Protein AF-A0A9P1MJA2-F1 (afdb_monomer_lite)

Secondary structure (DSSP, 8-state):
-EEEESSTT-EEEEEE-B-SS-EEEEEE-SS-EEEEEEBTT--EEEEEE--S-SEEEEEEEEEETTEEEEEEEEEE-EE-------S--------------HHHHHHHHHHHHHHHHHHHHHHHHHHHHHHHHHHHHHHHHHHHHHHHHHHHHHHHHHHHHHHHHHT-PPPPPPP---

Foldseek 3Di:
DEEAAPEPQAGKDKAWAEDPAWDWWWKAKPPDIDIDTYYNVTDIDIDGDYHNDQWDWIWIWIADPRDIDIDTDTDGHHHDDPPPDDDDDDDDDDDPPDPPCVVVVVVVVVVVVVVVVVVCCVPVVVVVVVVVVVVVVVVVVVVVVVVVVVVVVVVVVVVVVVVVVVPPDDDDDDDDDD

Structure (mmCIF, N/CA/C/O backbone):
data_AF-A0A9P1MJA2-F1
#
_entry.id   AF-A0A9P1MJA2-F1
#
loop_
_atom_site.group_PDB
_atom_site.id
_atom_site.type_symbol
_atom_site.label_atom_id
_atom_site.label_alt_id
_atom_site.label_comp_id
_atom_site.label_asym_id
_atom_site.label_entity_id
_atom_site.label_seq_id
_atom_site.pdbx_PDB_ins_code
_atom_site.Cartn_x
_atom_site.Cartn_y
_atom_site.Cartn_z
_atom_site.occupancy
_atom_site.B_iso_or_equiv
_atom_site.auth_seq_id
_atom_site.auth_comp_id
_atom_site.auth_asym_id
_atom_site.auth_atom_id
_atom_site.pdbx_PDB_model_num
ATOM 1 N N . MET A 1 1 ? 15.512 1.629 -9.786 1.00 87.44 1 MET A N 1
ATOM 2 C CA . MET A 1 1 ? 14.732 2.760 -10.338 1.00 87.44 1 MET A CA 1
ATOM 3 C C . MET A 1 1 ? 15.070 4.014 -9.546 1.00 87.44 1 MET A C 1
ATOM 5 O O . MET A 1 1 ? 15.254 3.911 -8.339 1.00 87.44 1 MET A O 1
ATOM 9 N N . THR A 1 2 ? 15.199 5.163 -10.202 1.00 88.88 2 THR A N 1
ATOM 10 C CA . THR A 1 2 ? 15.575 6.440 -9.573 1.00 88.88 2 THR A CA 1
ATOM 11 C C . THR A 1 2 ? 14.796 7.584 -10.204 1.00 88.88 2 THR A C 1
ATOM 13 O O . THR A 1 2 ? 14.703 7.647 -11.426 1.00 88.88 2 THR A O 1
ATOM 16 N N . GLY A 1 3 ? 14.281 8.507 -9.397 1.00 89.19 3 GLY A N 1
ATOM 17 C CA . GLY A 1 3 ? 13.567 9.686 -9.885 1.00 89.19 3 GLY A CA 1
ATOM 18 C C . GLY A 1 3 ? 12.559 10.194 -8.865 1.00 89.19 3 GLY A C 1
ATOM 19 O O . GLY A 1 3 ? 12.794 10.064 -7.657 1.00 89.19 3 GLY A O 1
ATOM 20 N N . CYS A 1 4 ? 11.460 10.769 -9.351 1.00 86.50 4 CYS A N 1
ATOM 21 C CA . CYS A 1 4 ? 10.405 11.309 -8.506 1.00 86.50 4 CYS A CA 1
ATOM 22 C C . CYS A 1 4 ? 9.055 10.615 -8.693 1.00 86.50 4 CYS A C 1
ATOM 24 O O . CYS A 1 4 ? 8.796 9.989 -9.719 1.00 86.50 4 CYS A O 1
ATOM 26 N N . TYR A 1 5 ? 8.217 10.713 -7.661 1.00 87.19 5 TYR A N 1
ATOM 27 C CA . TYR A 1 5 ? 6.805 10.341 -7.726 1.00 87.19 5 TYR A CA 1
ATOM 28 C C . TYR A 1 5 ? 5.935 11.602 -7.811 1.00 87.19 5 TYR A C 1
ATOM 30 O O . TYR A 1 5 ? 6.303 12.647 -7.267 1.00 87.19 5 TYR A O 1
ATOM 38 N N . SER A 1 6 ? 4.783 11.492 -8.474 1.00 84.88 6 SER A N 1
ATOM 39 C CA . SER A 1 6 ? 3.820 12.577 -8.711 1.00 84.88 6 SER A CA 1
ATOM 40 C C . SER A 1 6 ? 4.435 13.815 -9.379 1.00 84.88 6 SER A C 1
ATOM 42 O O . SER A 1 6 ? 4.141 14.937 -8.978 1.00 84.88 6 SER A O 1
ATOM 44 N N . CYS A 1 7 ? 5.298 13.608 -10.377 1.00 83.25 7 CYS A N 1
ATOM 45 C CA . CYS A 1 7 ? 5.994 14.661 -11.120 1.00 83.25 7 CYS A CA 1
ATOM 46 C C . CYS A 1 7 ? 5.947 14.379 -12.629 1.00 83.25 7 CYS A C 1
ATOM 48 O O . CYS A 1 7 ? 5.953 13.214 -13.039 1.00 83.25 7 CYS A O 1
ATOM 50 N N . HIS A 1 8 ? 5.975 15.423 -13.462 1.00 85.88 8 HIS A N 1
ATOM 51 C CA . HIS A 1 8 ? 6.070 15.264 -14.916 1.00 85.88 8 HIS A CA 1
ATOM 52 C C . HIS A 1 8 ? 7.330 14.511 -15.350 1.00 85.88 8 HIS A C 1
ATOM 54 O O . HIS A 1 8 ? 7.294 13.756 -16.325 1.00 85.88 8 HIS A O 1
ATOM 60 N N . GLU A 1 9 ? 8.449 14.648 -14.623 1.00 87.88 9 GLU A N 1
ATOM 61 C CA . GLU A 1 9 ? 9.655 13.932 -15.018 1.00 87.88 9 GLU A CA 1
ATOM 62 C C . GLU A 1 9 ? 9.607 12.423 -14.740 1.00 87.88 9 GLU A C 1
ATOM 64 O O . GLU A 1 9 ? 10.409 11.687 -15.318 1.00 87.88 9 GLU A O 1
ATOM 69 N N . GLY A 1 10 ? 8.696 11.960 -13.886 1.00 88.81 10 GLY A N 1
ATOM 70 C CA . GLY A 1 10 ? 8.577 10.568 -13.465 1.00 88.81 10 GLY A CA 1
ATOM 71 C C . GLY A 1 10 ? 9.863 9.971 -12.879 1.00 88.81 10 GLY A C 1
ATOM 72 O O . GLY A 1 10 ? 10.771 10.657 -12.392 1.00 88.81 10 GLY A O 1
ATOM 73 N N . ALA A 1 11 ? 9.945 8.646 -12.937 1.00 91.75 11 ALA A N 1
ATOM 74 C CA . ALA A 1 11 ? 11.089 7.886 -12.470 1.00 91.75 11 ALA A CA 1
ATOM 75 C C . ALA A 1 11 ? 11.671 7.000 -13.574 1.00 91.75 11 ALA A C 1
ATOM 77 O O . ALA A 1 11 ? 10.956 6.412 -14.384 1.00 91.75 11 ALA A O 1
ATOM 78 N N . THR A 1 12 ? 12.999 6.904 -13.594 1.00 93.19 12 THR A N 1
ATOM 79 C CA . THR A 1 12 ? 13.744 6.148 -14.599 1.00 93.19 12 THR A CA 1
ATOM 80 C C . THR A 1 12 ? 14.120 4.777 -14.049 1.00 93.19 12 THR A C 1
ATOM 82 O O . THR A 1 12 ? 14.781 4.639 -13.010 1.00 93.19 12 THR A O 1
ATOM 85 N N . LEU A 1 13 ? 13.708 3.739 -14.761 1.00 91.56 13 LEU A N 1
ATOM 86 C CA . LEU A 1 13 ? 14.129 2.366 -14.572 1.00 91.56 13 LEU A CA 1
ATOM 87 C C . LEU A 1 13 ? 15.276 2.075 -15.541 1.00 91.56 13 LEU A C 1
ATOM 89 O O . LEU A 1 13 ? 15.120 2.189 -16.751 1.00 91.56 13 LEU A O 1
ATOM 93 N N . ARG A 1 14 ? 16.430 1.705 -14.987 1.00 92.75 14 ARG A N 1
ATOM 94 C CA . ARG A 1 14 ? 17.588 1.251 -15.754 1.00 92.75 14 ARG A CA 1
ATOM 95 C C . ARG A 1 14 ? 17.687 -0.254 -15.642 1.00 92.75 14 ARG A C 1
ATOM 97 O O . ARG A 1 14 ? 17.771 -0.759 -14.521 1.00 92.75 14 ARG A O 1
ATOM 104 N N . LEU A 1 15 ? 17.676 -0.942 -16.771 1.00 91.38 15 LEU A N 1
ATOM 105 C CA . LEU A 1 15 ? 17.807 -2.391 -16.827 1.00 91.38 15 LEU A CA 1
ATOM 106 C C . LEU A 1 15 ? 18.737 -2.799 -17.960 1.00 91.38 15 LEU A C 1
ATOM 108 O O . LEU A 1 15 ? 18.823 -2.133 -18.989 1.00 91.38 15 LEU A O 1
ATOM 112 N N . LYS A 1 16 ? 19.429 -3.912 -17.753 1.00 93.19 16 LYS A N 1
ATOM 113 C CA . LYS A 1 16 ? 20.233 -4.560 -18.781 1.00 93.19 16 LYS A CA 1
ATOM 114 C C . LYS A 1 16 ? 19.516 -5.810 -19.244 1.00 93.19 16 LYS A C 1
ATOM 116 O O . LYS A 1 16 ? 18.951 -6.524 -18.418 1.00 93.19 16 LYS A O 1
ATOM 121 N N . CYS A 1 17 ? 19.576 -6.074 -20.540 1.00 90.94 17 CYS A N 1
ATOM 122 C CA . CYS A 1 17 ? 19.046 -7.299 -21.109 1.00 90.94 17 CYS A CA 1
ATOM 123 C C . CYS A 1 17 ? 20.106 -7.979 -21.970 1.00 90.94 17 CYS A C 1
ATOM 125 O O . CYS A 1 17 ? 20.667 -7.360 -22.873 1.00 90.94 17 CYS A O 1
ATOM 127 N N . MET A 1 18 ? 20.367 -9.254 -21.691 1.00 91.69 18 MET A N 1
ATOM 128 C CA . MET A 1 18 ? 21.312 -10.069 -22.445 1.00 91.69 18 MET A CA 1
ATOM 129 C C . MET A 1 18 ? 20.554 -11.063 -23.323 1.00 91.69 18 MET A C 1
ATOM 131 O O . MET A 1 18 ? 19.644 -11.743 -22.854 1.00 91.69 18 MET A O 1
ATOM 135 N N . SER A 1 19 ? 20.959 -11.174 -24.583 1.00 91.25 19 SER A N 1
ATOM 136 C CA . SER A 1 19 ? 20.474 -12.188 -25.523 1.00 91.25 19 SER A CA 1
ATOM 137 C C . SER A 1 19 ? 21.634 -12.670 -26.391 1.00 91.25 19 SER A C 1
ATOM 139 O O . SER A 1 19 ? 22.615 -11.955 -26.563 1.00 91.25 19 SER A O 1
ATOM 141 N N . THR A 1 20 ? 21.545 -13.877 -26.947 1.00 91.56 20 THR A N 1
ATOM 142 C CA . THR A 1 20 ? 22.541 -14.389 -27.906 1.00 91.56 20 THR A CA 1
ATOM 143 C C . THR A 1 20 ? 22.433 -13.731 -29.281 1.00 91.56 20 THR A C 1
ATOM 145 O O . THR A 1 20 ? 23.382 -13.794 -30.061 1.00 91.56 20 THR A O 1
ATOM 148 N N . ILE A 1 21 ? 21.292 -13.105 -29.570 1.00 91.56 21 ILE A N 1
ATOM 149 C CA . ILE A 1 21 ? 21.005 -12.373 -30.803 1.00 91.56 21 ILE A CA 1
ATOM 150 C C . ILE A 1 21 ? 20.371 -11.022 -30.481 1.00 91.56 21 ILE A C 1
ATOM 152 O O . ILE A 1 21 ? 19.641 -10.889 -29.492 1.00 91.56 21 ILE A O 1
ATOM 156 N N . ASP A 1 22 ? 20.602 -10.052 -31.354 1.00 93.06 22 ASP A N 1
ATOM 157 C CA . ASP A 1 22 ? 19.998 -8.728 -31.249 1.00 93.06 22 ASP A CA 1
ATOM 158 C C . ASP A 1 22 ? 18.486 -8.847 -31.428 1.00 93.06 22 ASP A C 1
ATOM 160 O O . ASP A 1 22 ? 17.988 -9.391 -32.418 1.00 93.06 22 ASP A O 1
ATOM 164 N N . SER A 1 23 ? 17.742 -8.387 -30.430 1.00 91.75 23 SER A N 1
ATOM 165 C CA . SER A 1 23 ? 16.294 -8.549 -30.381 1.00 91.75 23 SER A CA 1
ATOM 166 C C . SER A 1 23 ? 15.641 -7.467 -29.535 1.00 91.75 23 SER A C 1
ATOM 168 O O . SER A 1 23 ? 16.262 -6.861 -28.665 1.00 91.75 23 SER A O 1
ATOM 170 N N . TRP A 1 24 ? 14.356 -7.246 -29.795 1.00 92.56 24 TRP A N 1
ATOM 171 C CA . TRP A 1 24 ? 13.503 -6.382 -28.991 1.00 92.56 24 TRP A CA 1
ATOM 172 C C . TRP A 1 24 ? 12.449 -7.244 -28.320 1.00 92.56 24 TRP A C 1
ATOM 174 O O . TRP A 1 24 ? 11.760 -8.011 -28.996 1.00 92.56 24 TRP A O 1
ATOM 184 N N . ILE A 1 25 ? 12.315 -7.123 -27.003 1.00 92.44 25 ILE A N 1
ATOM 185 C CA . ILE A 1 25 ? 11.310 -7.862 -26.237 1.00 92.44 25 ILE A CA 1
ATOM 186 C C . ILE A 1 25 ? 10.379 -6.907 -25.502 1.00 92.44 25 ILE A C 1
ATOM 188 O O . ILE A 1 25 ? 10.726 -5.769 -25.181 1.00 92.44 25 ILE A O 1
ATOM 192 N N . SER A 1 26 ? 9.170 -7.392 -25.244 1.00 93.00 26 SER A N 1
ATOM 193 C CA . SER A 1 26 ? 8.169 -6.677 -24.464 1.00 93.00 26 SER A CA 1
ATOM 194 C C . SER A 1 26 ? 8.367 -6.968 -22.978 1.00 93.00 26 SER A C 1
ATOM 196 O O . SER A 1 26 ? 8.356 -8.128 -22.558 1.00 93.00 26 SER A O 1
ATOM 198 N N . LEU A 1 27 ? 8.512 -5.917 -22.180 1.00 93.19 27 LEU A N 1
ATOM 199 C CA . LEU A 1 27 ? 8.467 -5.949 -20.727 1.00 93.19 27 LEU A CA 1
ATOM 200 C C . LEU A 1 27 ? 7.110 -5.410 -20.276 1.00 93.19 27 LEU A C 1
ATOM 202 O O . LEU A 1 27 ? 6.833 -4.216 -20.379 1.00 93.19 27 LEU A O 1
ATOM 206 N N . GLN A 1 28 ? 6.257 -6.301 -19.792 1.00 93.62 28 GLN A N 1
ATOM 207 C CA . GLN A 1 28 ? 4.900 -5.993 -19.374 1.00 93.62 28 GLN A CA 1
ATOM 208 C C . GLN A 1 28 ? 4.845 -5.838 -17.856 1.00 93.62 28 GLN A C 1
ATOM 210 O O . GLN A 1 28 ? 5.001 -6.809 -17.121 1.00 93.62 28 GLN A O 1
ATOM 215 N N . CYS A 1 29 ? 4.625 -4.618 -17.386 1.00 89.88 29 CYS A N 1
ATOM 216 C CA . CYS A 1 29 ? 4.384 -4.300 -15.982 1.00 89.88 29 CYS A CA 1
ATOM 217 C C . CYS A 1 29 ? 2.873 -4.107 -15.746 1.00 89.88 29 CYS A C 1
ATOM 219 O O . CYS A 1 29 ? 2.086 -4.161 -16.689 1.00 89.88 29 CYS A O 1
ATOM 221 N N . GLU A 1 30 ? 2.446 -3.875 -14.499 1.00 83.75 30 GLU A N 1
ATOM 222 C CA . GLU A 1 30 ? 1.016 -3.826 -14.130 1.00 83.75 30 GLU A CA 1
ATOM 223 C C . GLU A 1 30 ? 0.153 -2.907 -15.012 1.00 83.75 30 GLU A C 1
ATOM 225 O O . GLU A 1 30 ? -0.964 -3.273 -15.371 1.00 83.75 30 GLU A O 1
ATOM 230 N N . GLN A 1 31 ? 0.653 -1.716 -15.351 1.00 82.12 31 GLN A N 1
ATOM 231 C CA . GLN A 1 31 ? -0.119 -0.675 -16.050 1.00 82.12 31 GLN A CA 1
ATOM 232 C C . GLN A 1 31 ? 0.533 -0.208 -17.355 1.00 82.12 31 GLN A C 1
ATOM 234 O O . GLN A 1 31 ? -0.072 0.547 -18.113 1.00 82.12 31 GLN A O 1
ATOM 239 N N . GLU A 1 32 ? 1.762 -0.642 -17.627 1.00 87.75 32 GLU A N 1
ATOM 240 C CA . GLU A 1 32 ? 2.579 -0.140 -18.728 1.00 87.75 32 GLU A CA 1
ATOM 241 C C . GLU A 1 32 ? 3.337 -1.288 -19.389 1.00 87.75 32 GLU A C 1
ATOM 243 O O . GLU A 1 32 ? 3.705 -2.276 -18.752 1.00 87.75 32 GLU A O 1
ATOM 248 N N . THR A 1 33 ? 3.558 -1.166 -20.693 1.00 92.25 33 THR A N 1
ATOM 249 C CA . THR A 1 33 ? 4.350 -2.117 -21.470 1.00 92.25 33 THR A CA 1
ATOM 250 C C . THR A 1 33 ? 5.471 -1.366 -22.159 1.00 92.25 33 THR A C 1
ATOM 252 O O . THR A 1 33 ? 5.234 -0.356 -22.821 1.00 92.25 33 THR A O 1
ATOM 255 N N . PHE A 1 34 ? 6.688 -1.871 -22.005 1.00 92.44 34 PHE A N 1
ATOM 256 C CA . PHE A 1 34 ? 7.895 -1.278 -22.554 1.00 92.44 34 PHE A CA 1
ATOM 257 C C . PHE A 1 34 ? 8.530 -2.210 -23.576 1.00 92.44 34 PHE A C 1
ATOM 259 O O . PHE A 1 34 ? 8.508 -3.427 -23.415 1.00 92.44 34 PHE A O 1
ATOM 266 N N . LEU A 1 35 ? 9.139 -1.636 -24.607 1.00 93.12 35 LEU A N 1
ATOM 267 C CA . LEU A 1 35 ? 10.031 -2.356 -25.509 1.00 93.12 35 LEU A CA 1
ATOM 268 C C . LEU A 1 35 ? 11.462 -2.158 -25.022 1.00 93.12 35 LEU A C 1
ATOM 270 O O . LEU A 1 35 ? 11.892 -1.019 -24.843 1.00 93.12 35 LEU A O 1
ATOM 274 N N . ILE A 1 36 ? 12.173 -3.258 -24.792 1.00 94.31 36 ILE A N 1
ATOM 275 C CA . ILE A 1 36 ? 13.571 -3.246 -24.360 1.00 94.31 36 ILE A CA 1
ATOM 276 C C . ILE A 1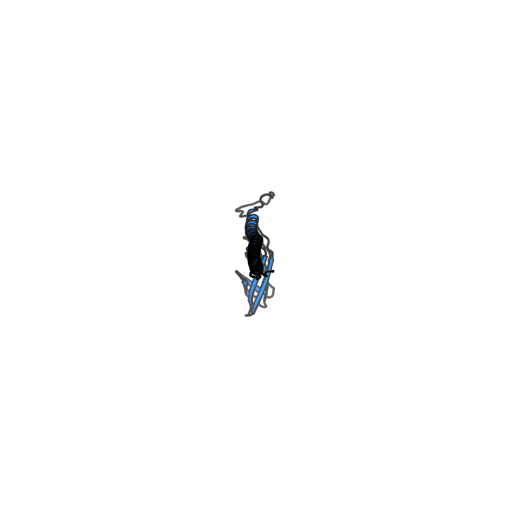 36 ? 14.439 -3.962 -25.386 1.00 94.31 36 ILE A C 1
ATOM 278 O O . ILE A 1 36 ? 14.054 -4.993 -25.941 1.00 94.31 36 ILE A O 1
ATOM 282 N N . GLU A 1 37 ? 15.607 -3.391 -25.634 1.00 94.69 37 GLU A N 1
ATOM 283 C CA . GLU A 1 37 ? 16.637 -3.954 -26.490 1.00 94.69 37 GLU A CA 1
ATOM 284 C C . GLU A 1 37 ? 17.440 -4.993 -25.704 1.00 94.69 37 GLU A C 1
ATOM 286 O O . GLU A 1 37 ? 17.839 -4.753 -24.561 1.00 94.69 37 GLU A O 1
ATOM 291 N N . CYS A 1 38 ? 17.688 -6.143 -26.321 1.00 93.19 38 CYS A N 1
ATOM 292 C CA . CYS A 1 38 ? 18.454 -7.245 -25.762 1.00 93.19 38 CYS A CA 1
ATOM 293 C C . CYS A 1 38 ? 19.493 -7.701 -26.773 1.00 93.19 38 CYS A C 1
ATOM 295 O O . CYS A 1 38 ? 19.160 -7.985 -27.925 1.00 93.19 38 CYS A O 1
ATOM 297 N N . ALA A 1 39 ? 20.741 -7.817 -26.329 1.00 94.00 39 ALA A N 1
ATOM 298 C CA . ALA A 1 39 ? 21.840 -8.186 -27.206 1.00 94.00 39 ALA A CA 1
ATOM 299 C C . ALA A 1 39 ? 23.021 -8.795 -26.430 1.00 94.00 39 ALA A C 1
ATOM 301 O O . ALA A 1 39 ? 23.045 -8.698 -25.195 1.00 94.00 39 ALA A O 1
ATOM 302 N N . PRO A 1 40 ? 24.023 -9.391 -27.109 1.00 94.12 40 PRO A N 1
ATOM 303 C CA . PRO A 1 40 ? 25.153 -10.039 -26.437 1.00 94.12 40 PRO A CA 1
ATOM 304 C C . PRO A 1 40 ? 26.019 -9.086 -25.607 1.00 94.12 40 PRO A C 1
ATOM 306 O O . PRO A 1 40 ? 26.712 -9.523 -24.694 1.00 94.12 40 PRO A O 1
ATOM 309 N N . TRP A 1 41 ? 25.991 -7.786 -25.914 1.00 94.25 41 TRP A N 1
ATOM 310 C CA . TRP A 1 41 ? 26.758 -6.754 -25.205 1.00 94.25 41 TRP A CA 1
ATOM 311 C C . TRP A 1 41 ? 26.013 -6.123 -24.018 1.00 94.25 41 TRP A C 1
ATOM 313 O O . TRP A 1 41 ? 26.519 -5.166 -23.434 1.00 94.25 41 TRP A O 1
ATOM 323 N N . GLU A 1 42 ? 24.826 -6.630 -23.666 1.00 93.06 42 GLU A N 1
ATOM 324 C CA . GLU A 1 42 ? 23.997 -6.140 -22.554 1.00 93.06 42 GLU A CA 1
ATOM 325 C C . GLU A 1 42 ? 23.654 -4.633 -22.628 1.00 93.06 42 GLU A C 1
ATOM 327 O O . GLU A 1 42 ? 24.056 -3.857 -21.746 1.00 93.06 42 GLU A O 1
ATOM 332 N N . PRO A 1 43 ? 22.904 -4.181 -23.652 1.00 93.19 43 PRO A N 1
ATOM 333 C CA . PRO A 1 43 ? 22.487 -2.786 -23.763 1.00 93.19 43 PRO A CA 1
ATOM 334 C C . PRO A 1 43 ? 21.765 -2.298 -22.496 1.00 93.19 43 PRO A C 1
ATOM 336 O O . PRO A 1 43 ? 20.958 -3.008 -21.883 1.00 93.19 43 PRO A O 1
ATOM 339 N N . MET A 1 44 ? 22.069 -1.057 -22.101 1.00 95.69 44 MET A N 1
ATOM 340 C CA . MET A 1 44 ? 21.393 -0.375 -20.998 1.00 95.69 44 MET A CA 1
ATOM 341 C C . MET A 1 44 ? 20.115 0.279 -21.517 1.00 95.69 44 MET A C 1
ATOM 343 O O . MET A 1 44 ? 20.171 1.229 -22.293 1.00 95.69 44 MET A O 1
ATOM 347 N N . ASN A 1 45 ? 18.972 -0.200 -21.040 1.00 94.06 45 ASN A N 1
ATOM 348 C CA . ASN A 1 45 ? 17.661 0.340 -21.359 1.00 94.06 45 ASN A CA 1
ATOM 349 C C . ASN A 1 45 ? 17.230 1.324 -20.269 1.00 94.06 45 ASN A C 1
ATOM 351 O O . ASN A 1 45 ? 17.234 0.981 -19.083 1.00 94.06 45 ASN A O 1
ATOM 355 N N . GLU A 1 46 ? 16.830 2.531 -20.668 1.00 94.44 46 GLU A N 1
ATOM 356 C CA . GLU A 1 46 ? 16.260 3.540 -19.774 1.00 94.44 46 GLU A CA 1
ATOM 357 C C . GLU A 1 46 ? 14.761 3.689 -20.045 1.00 94.44 46 GLU A C 1
ATOM 359 O O . GLU A 1 46 ? 14.343 4.244 -21.058 1.00 94.44 46 GLU A O 1
ATOM 364 N N . LEU A 1 47 ? 13.942 3.191 -19.123 1.00 91.69 47 LEU A N 1
ATOM 365 C CA . LEU A 1 47 ? 12.487 3.238 -19.208 1.00 91.69 47 LEU A CA 1
ATOM 366 C C . LEU A 1 47 ? 11.943 4.293 -18.256 1.00 91.69 47 LEU A C 1
ATOM 368 O O . LEU A 1 47 ? 12.365 4.376 -17.102 1.00 91.69 47 LEU A O 1
ATOM 372 N N . ARG A 1 48 ? 10.990 5.097 -18.722 1.00 91.62 48 ARG A N 1
ATOM 373 C CA . ARG A 1 48 ? 10.360 6.141 -17.914 1.00 91.62 48 ARG A CA 1
ATOM 374 C C . ARG A 1 48 ? 9.001 5.658 -17.438 1.00 91.62 48 ARG A C 1
ATOM 376 O O . ARG A 1 48 ? 8.148 5.357 -18.260 1.00 91.62 48 ARG A O 1
ATOM 383 N N . HIS A 1 49 ? 8.819 5.613 -16.127 1.00 89.56 49 HIS A N 1
ATOM 384 C CA . HIS A 1 49 ? 7.576 5.207 -15.486 1.00 89.56 49 HIS A CA 1
ATOM 385 C C . HIS A 1 49 ? 7.053 6.358 -14.634 1.00 89.56 49 HIS A C 1
ATOM 387 O O . HIS A 1 49 ? 7.811 6.960 -13.863 1.00 89.56 49 HIS A O 1
ATOM 393 N N . ASN A 1 50 ? 5.766 6.667 -14.763 1.00 88.44 50 ASN A N 1
ATOM 394 C CA . ASN A 1 50 ? 5.130 7.667 -13.922 1.00 88.44 50 ASN A CA 1
ATOM 395 C C . ASN A 1 50 ? 4.357 6.980 -12.799 1.00 88.44 50 ASN A C 1
ATOM 397 O O . ASN A 1 50 ? 3.523 6.114 -13.037 1.00 88.44 50 ASN A O 1
ATOM 401 N N . THR A 1 51 ? 4.618 7.384 -11.562 1.00 85.88 51 THR A N 1
ATOM 402 C CA . THR A 1 51 ? 3.967 6.792 -10.399 1.00 85.88 51 THR A CA 1
ATOM 403 C C . THR A 1 51 ? 3.605 7.854 -9.383 1.00 85.88 51 THR A C 1
ATOM 405 O O . THR A 1 51 ? 4.310 8.847 -9.224 1.00 85.88 51 THR A O 1
ATOM 408 N N . GLN A 1 52 ? 2.492 7.643 -8.685 1.00 87.00 52 GLN A N 1
ATOM 409 C CA . GLN A 1 52 ? 1.978 8.564 -7.670 1.00 87.00 52 GLN A CA 1
ATOM 410 C C . GLN A 1 52 ? 2.386 8.169 -6.245 1.00 87.00 52 GLN A C 1
ATOM 412 O O . GLN A 1 52 ? 1.993 8.824 -5.279 1.00 87.00 52 GLN A O 1
ATOM 417 N N . VAL A 1 53 ? 3.153 7.085 -6.093 1.00 86.00 53 VAL A N 1
ATOM 418 C CA . VAL A 1 53 ? 3.547 6.541 -4.791 1.00 86.00 53 VAL A CA 1
ATOM 419 C C . VAL A 1 53 ? 5.044 6.694 -4.542 1.00 86.00 53 VAL A C 1
ATOM 421 O O . VAL A 1 53 ? 5.868 6.495 -5.429 1.00 86.00 53 VAL A O 1
ATOM 424 N N . ALA A 1 54 ? 5.401 7.008 -3.295 1.00 85.25 54 ALA A N 1
ATOM 425 C CA . ALA A 1 54 ? 6.795 7.154 -2.876 1.00 85.25 54 ALA A CA 1
ATOM 426 C C . ALA A 1 54 ? 7.553 5.817 -2.809 1.00 85.25 54 ALA A C 1
ATOM 428 O O . ALA A 1 54 ? 8.770 5.790 -2.962 1.00 85.25 54 ALA A O 1
ATOM 429 N N . ILE A 1 55 ? 6.849 4.707 -2.569 1.00 87.88 55 ILE A N 1
ATOM 430 C CA . ILE A 1 55 ? 7.425 3.359 -2.554 1.00 87.88 55 ILE A CA 1
ATOM 431 C C . ILE A 1 55 ? 6.795 2.587 -3.704 1.00 87.88 55 ILE A C 1
ATOM 433 O O . ILE A 1 55 ? 5.604 2.282 -3.661 1.00 87.88 55 ILE A O 1
ATOM 437 N N . PHE A 1 56 ? 7.600 2.271 -4.712 1.00 86.00 56 PHE A N 1
ATOM 438 C CA . PHE A 1 56 ? 7.184 1.462 -5.846 1.00 86.00 56 PHE A CA 1
ATOM 439 C C . PHE A 1 56 ? 7.558 -0.001 -5.603 1.00 86.00 56 PHE A C 1
ATOM 441 O 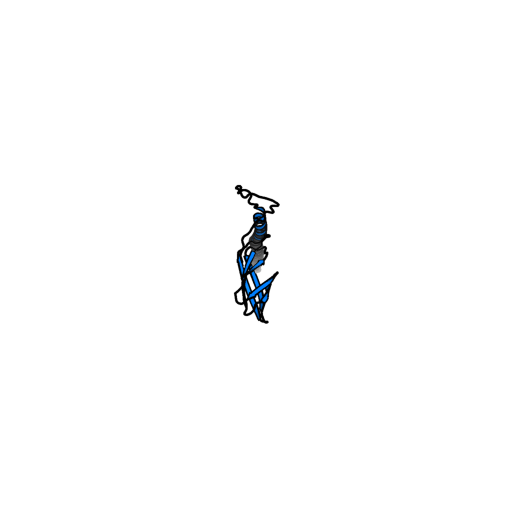O . PHE A 1 56 ? 8.719 -0.311 -5.316 1.00 86.00 56 PHE A O 1
ATOM 448 N N . LYS A 1 57 ? 6.560 -0.880 -5.714 1.00 89.62 57 LYS A N 1
ATOM 449 C CA . LYS A 1 57 ? 6.703 -2.337 -5.724 1.00 89.62 57 LYS A CA 1
ATOM 450 C C . LYS A 1 57 ? 5.894 -2.853 -6.899 1.00 89.62 57 LYS A C 1
ATOM 452 O O . LYS A 1 57 ? 4.673 -2.742 -6.862 1.00 89.62 57 LYS A O 1
ATOM 457 N N . GLY A 1 58 ? 6.563 -3.345 -7.931 1.00 87.00 58 GLY A N 1
ATOM 458 C CA . GLY A 1 58 ? 5.903 -3.780 -9.155 1.00 87.00 58 GLY A CA 1
ATOM 459 C C . GLY A 1 58 ? 6.541 -5.042 -9.704 1.00 87.00 58 GLY A C 1
ATOM 460 O O . GLY A 1 58 ? 7.764 -5.168 -9.710 1.00 87.00 58 GLY A O 1
ATOM 461 N N . LEU A 1 59 ? 5.699 -5.949 -10.191 1.00 91.25 59 LEU A N 1
ATOM 462 C CA . LEU A 1 59 ? 6.124 -7.148 -10.898 1.00 91.25 59 LEU A CA 1
ATOM 463 C C . LEU A 1 59 ? 5.988 -6.907 -12.401 1.00 91.25 59 LEU A C 1
ATOM 465 O O . LEU A 1 59 ? 4.900 -6.594 -12.890 1.00 91.25 59 LEU A O 1
ATOM 469 N N . CYS A 1 60 ? 7.081 -7.072 -13.134 1.00 90.94 60 CYS A N 1
ATOM 470 C CA . CYS A 1 60 ? 7.076 -7.036 -14.589 1.00 90.94 60 CYS A CA 1
ATOM 471 C C . CYS A 1 60 ? 7.367 -8.428 -15.141 1.00 90.94 60 CYS A C 1
ATOM 473 O O . CYS A 1 60 ? 8.145 -9.184 -14.566 1.00 90.94 60 CYS A O 1
ATOM 475 N N . LYS A 1 61 ? 6.753 -8.773 -16.266 1.00 93.75 61 LYS A N 1
ATOM 476 C CA . LYS A 1 61 ? 6.950 -10.047 -16.950 1.00 93.75 61 LYS A CA 1
ATOM 477 C C . LYS A 1 61 ? 7.484 -9.799 -18.342 1.00 93.75 61 LYS A C 1
ATOM 479 O O . LYS A 1 61 ? 7.064 -8.863 -19.021 1.00 93.75 61 LYS A O 1
ATOM 484 N N . THR A 1 62 ? 8.383 -10.651 -18.794 1.00 91.69 62 THR A N 1
ATOM 485 C CA . THR A 1 62 ? 8.841 -10.645 -20.179 1.00 91.69 62 THR A CA 1
ATOM 486 C C . THR A 1 62 ? 8.818 -12.055 -20.734 1.00 91.69 62 THR A C 1
ATOM 488 O O . THR A 1 62 ? 8.923 -13.019 -19.984 1.00 91.69 62 THR A O 1
ATOM 491 N N . THR A 1 63 ? 8.616 -12.188 -22.042 1.00 87.69 63 THR A N 1
ATOM 492 C CA . THR A 1 63 ? 8.614 -13.491 -22.708 1.00 87.69 63 THR A CA 1
ATOM 493 C C . THR A 1 63 ? 9.676 -13.496 -23.791 1.00 87.69 63 THR A C 1
ATOM 495 O O . THR A 1 63 ? 9.632 -12.678 -24.709 1.00 87.69 63 THR A O 1
ATOM 498 N N . CYS A 1 64 ? 10.612 -14.434 -23.694 1.00 80.56 64 CYS A N 1
ATOM 499 C CA . CYS A 1 64 ? 11.678 -14.642 -24.664 1.00 80.56 64 CYS A CA 1
ATOM 500 C C . CYS A 1 64 ? 11.654 -16.105 -25.111 1.00 80.56 64 CYS A C 1
ATOM 502 O O . CYS A 1 64 ? 11.608 -16.994 -24.273 1.00 80.56 64 CYS A O 1
ATOM 504 N N . ALA A 1 65 ? 11.618 -16.369 -26.421 1.00 79.62 65 ALA A N 1
ATOM 505 C CA . ALA A 1 65 ? 11.607 -17.729 -26.985 1.00 79.62 65 ALA A CA 1
ATOM 506 C C . ALA A 1 65 ? 10.566 -18.704 -26.367 1.00 79.62 65 ALA A C 1
ATOM 508 O O . ALA A 1 65 ? 10.768 -19.916 -26.356 1.00 79.62 65 ALA A O 1
ATOM 509 N N . GLY A 1 66 ? 9.440 -18.180 -25.867 1.00 80.56 66 GLY A N 1
ATOM 510 C CA . GLY A 1 66 ? 8.373 -18.967 -25.237 1.00 80.56 66 GLY A CA 1
ATOM 511 C C . GLY A 1 66 ? 8.532 -19.206 -23.731 1.00 80.56 66 GLY A C 1
ATOM 512 O O . GLY A 1 66 ? 7.622 -19.769 -23.127 1.00 80.56 66 GLY A O 1
ATOM 513 N N . THR A 1 67 ? 9.621 -18.754 -23.104 1.00 84.25 67 THR A N 1
ATOM 514 C CA . THR A 1 67 ? 9.777 -18.745 -21.642 1.00 84.25 67 THR A CA 1
ATOM 515 C C . THR A 1 67 ? 9.403 -17.381 -21.078 1.00 84.25 67 THR A C 1
ATOM 517 O O . THR A 1 67 ? 9.854 -16.350 -21.582 1.00 84.25 67 THR A O 1
ATOM 520 N N . THR A 1 68 ? 8.571 -17.373 -20.037 1.00 88.88 68 THR A N 1
ATOM 521 C CA . THR A 1 68 ? 8.193 -16.154 -19.317 1.00 88.88 68 THR A CA 1
ATOM 522 C C . THR A 1 68 ? 9.059 -16.003 -18.075 1.00 88.88 68 THR A C 1
ATOM 524 O O . THR A 1 68 ? 9.079 -16.889 -17.227 1.00 88.88 68 THR A O 1
ATOM 527 N N . GLU A 1 69 ? 9.732 -14.865 -17.969 1.00 89.62 69 GLU A N 1
ATOM 528 C CA . GLU A 1 69 ? 10.554 -14.472 -16.827 1.00 89.62 69 GLU A CA 1
ATOM 529 C C . GLU A 1 69 ? 9.872 -13.334 -16.064 1.00 89.62 69 GLU A C 1
ATOM 531 O O . GLU A 1 69 ? 9.241 -12.456 -16.667 1.00 89.62 69 GLU A O 1
ATOM 536 N N . GLU A 1 70 ? 10.006 -13.341 -14.739 1.00 91.12 70 GLU A N 1
ATOM 537 C CA . GLU A 1 70 ? 9.440 -12.322 -13.854 1.00 91.12 70 GLU A CA 1
ATOM 538 C C . GLU A 1 70 ? 10.546 -11.476 -13.215 1.00 91.12 70 GLU A C 1
ATOM 540 O O . GLU A 1 70 ? 11.560 -11.983 -12.738 1.00 91.12 70 GLU A O 1
ATOM 545 N N . VAL A 1 71 ? 10.336 -10.163 -13.194 1.00 88.25 71 VAL A N 1
ATOM 546 C CA . VAL A 1 71 ? 11.263 -9.164 -12.668 1.00 88.25 71 VAL A CA 1
ATOM 547 C C . VAL A 1 71 ? 10.548 -8.373 -11.584 1.00 88.25 71 VAL A C 1
ATOM 549 O O . VAL A 1 71 ? 9.604 -7.633 -11.864 1.00 88.25 71 VAL A O 1
ATOM 552 N N . ASP A 1 72 ? 11.010 -8.524 -10.347 1.00 90.00 72 ASP A N 1
ATOM 553 C CA . ASP A 1 72 ? 10.485 -7.786 -9.200 1.00 90.00 72 ASP A CA 1
ATOM 554 C C . ASP A 1 72 ? 11.256 -6.471 -9.005 1.00 90.00 72 ASP A C 1
ATOM 556 O O . ASP A 1 72 ? 12.488 -6.448 -8.914 1.00 90.00 72 ASP A O 1
ATOM 560 N N . ILE A 1 73 ? 10.532 -5.354 -8.962 1.00 89.12 73 ILE A N 1
ATOM 561 C CA . ILE A 1 73 ? 11.088 -4.005 -8.893 1.00 89.12 73 ILE A CA 1
ATOM 562 C C . ILE A 1 73 ? 10.692 -3.369 -7.566 1.00 89.12 73 ILE A C 1
ATOM 564 O O . ILE A 1 73 ? 9.528 -3.045 -7.339 1.00 89.12 73 ILE A O 1
ATOM 568 N N . HIS A 1 74 ? 11.696 -3.084 -6.732 1.00 89.56 74 HIS A N 1
ATOM 569 C CA . HIS A 1 74 ? 11.537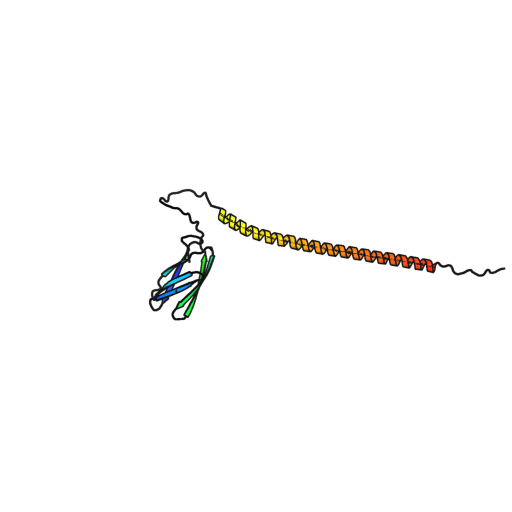 -2.344 -5.478 1.00 89.56 74 HIS A CA 1
ATOM 570 C C . HIS A 1 74 ? 12.316 -1.035 -5.538 1.00 89.56 74 HIS A C 1
ATOM 572 O O . HIS A 1 74 ? 13.524 -1.030 -5.795 1.00 89.56 74 HIS A O 1
ATOM 578 N N . ALA A 1 75 ? 11.644 0.088 -5.292 1.00 85.00 75 ALA A N 1
ATOM 579 C CA . ALA A 1 75 ? 12.289 1.395 -5.279 1.00 85.00 75 ALA A CA 1
ATOM 580 C C . ALA A 1 75 ? 11.627 2.389 -4.320 1.00 85.00 75 ALA A C 1
ATOM 582 O O . ALA A 1 75 ? 10.418 2.363 -4.099 1.00 85.00 75 ALA A O 1
ATOM 583 N N . SER A 1 76 ? 12.445 3.304 -3.794 1.00 86.31 76 SER A N 1
ATOM 584 C CA . SER A 1 76 ? 12.005 4.479 -3.041 1.00 86.31 76 SER A CA 1
ATOM 585 C C . SER A 1 76 ? 12.256 5.723 -3.887 1.00 86.31 76 SER A C 1
ATOM 587 O O . SER A 1 76 ? 13.382 5.959 -4.325 1.00 86.31 76 SER A O 1
ATOM 589 N N . LEU A 1 77 ? 11.211 6.509 -4.122 1.00 87.25 77 LEU A N 1
ATOM 590 C CA . LEU A 1 77 ? 11.219 7.690 -4.976 1.00 87.25 77 LEU A CA 1
ATOM 591 C C . LEU A 1 77 ? 11.062 8.958 -4.143 1.00 87.25 77 LEU A C 1
ATOM 593 O O . LEU A 1 77 ? 10.374 8.978 -3.122 1.00 87.25 77 LEU A O 1
ATOM 597 N N . ASN A 1 78 ? 11.687 10.035 -4.608 1.00 82.94 78 ASN A N 1
ATOM 598 C CA . ASN A 1 78 ? 11.618 11.324 -3.933 1.00 82.94 78 ASN A CA 1
ATOM 599 C C . ASN A 1 78 ? 10.417 12.128 -4.427 1.00 82.94 78 ASN A C 1
ATOM 601 O O . ASN A 1 78 ? 10.033 12.048 -5.588 1.00 82.94 78 ASN A O 1
ATOM 605 N N . TRP A 1 79 ? 9.827 12.940 -3.560 1.00 78.56 79 TRP A N 1
ATOM 606 C CA . TRP A 1 79 ? 8.804 13.878 -4.008 1.00 78.56 79 TRP A CA 1
ATOM 607 C C . TRP A 1 79 ? 9.462 15.071 -4.703 1.00 78.56 79 TRP A C 1
ATOM 609 O O . TRP A 1 79 ? 10.461 15.598 -4.204 1.00 78.56 79 TRP A O 1
ATOM 619 N N . LYS A 1 80 ? 8.889 15.526 -5.818 1.00 74.31 80 LYS A N 1
ATOM 620 C CA . LYS A 1 80 ? 9.209 16.823 -6.416 1.00 74.31 80 LYS A CA 1
ATOM 621 C C . LYS A 1 80 ? 7.924 17.619 -6.598 1.00 74.31 80 LYS A C 1
ATOM 623 O O . LYS A 1 80 ? 6.978 17.123 -7.196 1.00 74.31 80 LYS A O 1
ATOM 628 N N . ALA A 1 81 ? 7.915 18.851 -6.095 1.00 61.59 81 ALA A N 1
ATOM 629 C CA . ALA A 1 81 ? 6.890 19.818 -6.453 1.00 61.59 81 ALA A CA 1
ATOM 630 C C . ALA A 1 81 ? 7.100 20.220 -7.914 1.00 61.59 81 ALA A C 1
ATOM 632 O O . ALA A 1 81 ? 8.173 20.718 -8.263 1.00 61.59 81 ALA A O 1
ATOM 633 N N . GLU A 1 82 ? 6.094 20.008 -8.752 1.00 60.84 82 GLU A N 1
ATOM 634 C CA . GLU A 1 82 ? 6.075 20.570 -10.095 1.00 60.84 82 GLU A CA 1
ATOM 635 C C . GLU A 1 82 ? 5.817 22.073 -9.965 1.00 60.84 82 GLU A C 1
ATOM 637 O O . GLU A 1 82 ? 4.710 22.514 -9.660 1.00 60.84 82 GLU A O 1
ATOM 642 N N . ILE A 1 83 ? 6.879 22.868 -10.089 1.00 55.41 83 ILE A N 1
ATOM 643 C CA . ILE A 1 83 ? 6.736 24.307 -10.266 1.00 55.41 83 ILE A CA 1
ATOM 644 C C . ILE A 1 83 ? 6.505 24.491 -11.762 1.00 55.41 83 ILE A C 1
ATOM 646 O O . ILE A 1 83 ? 7.448 24.391 -12.545 1.00 55.41 83 ILE A O 1
ATOM 650 N N . GLU A 1 84 ? 5.256 24.723 -12.163 1.00 47.66 84 GLU A N 1
ATOM 651 C CA . GLU A 1 84 ? 4.918 25.175 -13.514 1.00 47.66 84 GLU A CA 1
ATOM 652 C C . GLU A 1 84 ? 5.513 26.577 -13.732 1.00 47.66 84 GLU A C 1
ATOM 654 O O . GLU A 1 84 ? 4.835 27.598 -13.639 1.00 47.66 84 GLU A O 1
ATOM 659 N N . THR A 1 85 ? 6.817 26.663 -13.981 1.00 44.84 85 THR A N 1
ATOM 660 C CA . THR A 1 85 ? 7.424 27.894 -14.478 1.00 44.84 85 THR A CA 1
ATOM 661 C C . THR A 1 85 ? 7.306 27.890 -15.991 1.00 44.84 85 THR A C 1
ATOM 663 O O . THR A 1 85 ? 8.171 27.369 -16.698 1.00 44.84 85 THR A O 1
ATOM 666 N N . MET A 1 86 ? 6.227 28.485 -16.499 1.00 46.03 86 MET A N 1
ATOM 667 C CA . MET A 1 86 ? 6.288 29.082 -17.825 1.00 46.03 86 MET A CA 1
ATOM 668 C C . MET A 1 86 ? 7.399 30.141 -17.822 1.00 46.03 86 MET A C 1
ATOM 670 O O . MET A 1 86 ? 7.388 31.051 -16.998 1.00 46.03 86 MET A O 1
ATOM 674 N N . SER A 1 87 ? 8.327 29.980 -18.766 1.00 42.97 87 SER A N 1
ATOM 675 C CA . SER A 1 87 ? 9.317 30.949 -19.258 1.00 42.97 87 SER A CA 1
ATOM 676 C C . SER A 1 87 ? 10.369 31.522 -18.290 1.00 42.97 87 SER A C 1
ATOM 678 O O . SER A 1 87 ? 10.083 32.309 -17.397 1.00 42.97 87 SER A O 1
ATOM 680 N N . GLU A 1 88 ? 11.612 31.202 -18.664 1.00 44.00 88 GLU A N 1
ATOM 681 C CA . GLU A 1 88 ? 12.772 32.099 -18.772 1.00 44.00 88 GLU A CA 1
ATOM 682 C C . GLU A 1 88 ? 13.591 32.477 -17.524 1.00 44.00 88 GLU A C 1
ATOM 684 O O . GLU A 1 88 ? 13.220 33.284 -16.685 1.00 44.00 88 GLU A O 1
ATOM 689 N N . GLU A 1 89 ? 14.815 31.935 -17.562 1.00 49.06 89 GLU A N 1
ATOM 690 C CA . GLU A 1 89 ? 16.093 32.569 -17.229 1.00 49.06 89 GLU A CA 1
ATOM 691 C C . GLU A 1 89 ? 16.414 33.026 -15.791 1.00 49.06 89 GLU A C 1
ATOM 693 O O . GLU A 1 89 ? 15.710 33.767 -15.120 1.00 49.06 89 GLU A O 1
ATOM 698 N N . ARG A 1 90 ? 17.662 32.688 -15.426 1.00 37.41 90 ARG A N 1
ATOM 699 C CA . ARG A 1 90 ? 18.475 33.142 -14.283 1.00 37.41 90 ARG A CA 1
ATOM 700 C C . ARG A 1 90 ? 18.201 32.482 -12.938 1.00 37.41 90 ARG A C 1
ATOM 702 O O . ARG A 1 90 ? 17.584 33.013 -12.023 1.00 37.41 90 ARG A O 1
ATOM 709 N N . VAL A 1 91 ? 18.923 31.379 -12.770 1.00 50.75 91 VAL A N 1
ATOM 710 C CA . VAL A 1 91 ? 19.461 30.929 -11.486 1.00 50.75 91 VAL A CA 1
ATOM 711 C C . VAL A 1 91 ? 20.286 32.060 -10.853 1.00 50.75 91 VAL A C 1
ATOM 713 O O . VAL A 1 91 ? 21.438 32.275 -11.223 1.00 50.75 91 VAL A O 1
ATOM 716 N N . SER A 1 92 ? 19.718 32.777 -9.883 1.00 40.22 92 SER A N 1
ATOM 717 C CA . SER A 1 92 ? 20.492 33.442 -8.829 1.00 40.22 92 SER A CA 1
ATOM 718 C C . SER A 1 92 ? 19.613 33.784 -7.622 1.00 40.22 92 SER A C 1
ATOM 720 O O . SER A 1 92 ? 18.833 34.721 -7.684 1.00 40.22 92 SER A O 1
ATOM 722 N N . ARG A 1 93 ? 19.832 33.027 -6.534 1.00 44.88 93 ARG A N 1
ATOM 723 C CA . ARG A 1 93 ? 19.563 33.311 -5.106 1.00 44.88 93 ARG A CA 1
ATOM 724 C C . ARG A 1 93 ? 18.166 33.776 -4.655 1.00 44.88 93 ARG A C 1
ATOM 726 O O . ARG A 1 93 ? 17.561 34.672 -5.219 1.00 44.88 93 ARG A O 1
ATOM 733 N N . THR A 1 94 ? 17.829 33.288 -3.448 1.00 43.56 94 THR A N 1
ATOM 734 C CA . THR A 1 94 ? 16.737 33.703 -2.534 1.00 43.56 94 THR A CA 1
ATOM 735 C C . THR A 1 94 ? 15.332 33.360 -3.052 1.00 43.56 94 THR A C 1
ATOM 737 O O . THR A 1 94 ? 14.996 33.668 -4.176 1.00 43.56 94 THR A O 1
ATOM 740 N N . ASP A 1 95 ? 14.458 32.652 -2.339 1.00 41.00 95 ASP A N 1
ATOM 741 C CA . ASP A 1 95 ? 14.096 32.796 -0.932 1.00 41.00 95 ASP A CA 1
ATOM 742 C C . ASP A 1 95 ? 13.423 31.502 -0.419 1.00 41.00 95 ASP A C 1
ATOM 744 O O . ASP A 1 95 ? 12.529 30.936 -1.047 1.00 41.00 95 ASP A O 1
ATOM 748 N N . SER A 1 96 ? 13.870 31.018 0.739 1.00 47.53 96 SER A N 1
ATOM 749 C CA . SER A 1 96 ? 13.389 29.802 1.406 1.00 47.53 96 SER A CA 1
ATOM 750 C C . SER A 1 96 ? 12.178 30.106 2.296 1.00 47.53 96 SER A C 1
ATOM 752 O O . SER A 1 96 ? 12.184 29.805 3.493 1.00 47.53 96 SER A O 1
ATOM 754 N N . ARG A 1 97 ? 11.133 30.728 1.747 1.00 48.28 97 ARG A N 1
ATOM 755 C CA . ARG A 1 97 ? 9.905 31.042 2.492 1.00 48.28 97 ARG A CA 1
ATOM 756 C C . ARG A 1 97 ? 8.677 30.960 1.602 1.00 48.28 97 ARG A C 1
ATOM 758 O O . ARG A 1 97 ? 8.103 31.978 1.262 1.00 48.28 97 ARG A O 1
ATOM 765 N N . ASN A 1 98 ? 8.284 29.745 1.240 1.00 50.94 98 ASN A N 1
ATOM 766 C CA . ASN A 1 98 ? 6.879 29.366 1.053 1.00 50.94 98 ASN A CA 1
ATOM 767 C C . ASN A 1 98 ? 6.814 27.853 0.841 1.00 50.94 98 ASN A C 1
ATOM 769 O O . ASN A 1 98 ? 6.607 27.353 -0.259 1.00 50.94 98 ASN A O 1
ATOM 773 N N . ILE A 1 99 ? 7.045 27.113 1.928 1.00 58.12 99 ILE A N 1
ATOM 774 C CA . ILE A 1 99 ? 6.662 25.702 1.997 1.00 58.12 99 ILE A CA 1
ATOM 775 C C . ILE A 1 99 ? 5.132 25.692 1.942 1.00 58.12 99 ILE A C 1
ATOM 777 O O . ILE A 1 99 ? 4.484 26.182 2.866 1.00 58.12 99 ILE A O 1
ATOM 781 N N . ASP A 1 100 ? 4.550 25.212 0.842 1.00 63.22 100 ASP A N 1
ATOM 782 C CA . ASP A 1 100 ? 3.102 25.039 0.753 1.00 63.22 100 ASP A CA 1
ATOM 783 C C . ASP A 1 100 ? 2.716 23.822 1.606 1.00 63.22 100 ASP A C 1
ATOM 785 O O . ASP A 1 100 ? 2.919 22.671 1.225 1.00 63.22 100 ASP A O 1
ATOM 789 N N . TRP A 1 101 ? 2.223 24.080 2.820 1.00 67.38 101 TRP A N 1
ATOM 790 C CA . TRP A 1 101 ? 1.850 23.053 3.801 1.00 67.38 101 TRP A CA 1
ATOM 791 C C . TRP A 1 101 ? 0.532 22.348 3.460 1.00 67.38 101 TRP A C 1
ATOM 793 O O . TRP A 1 101 ? 0.175 21.368 4.114 1.00 67.38 101 TRP A O 1
ATOM 803 N N . LYS A 1 102 ? -0.211 22.819 2.450 1.00 72.75 102 LYS A N 1
ATOM 804 C CA . LYS A 1 102 ? -1.531 22.291 2.072 1.00 72.75 102 LYS A CA 1
ATOM 805 C C . LYS A 1 102 ? -1.565 20.776 1.803 1.00 72.75 102 LYS A C 1
ATOM 807 O O . LYS A 1 102 ? -2.457 20.134 2.361 1.00 72.75 102 LYS A O 1
ATOM 812 N N . PRO A 1 103 ? -0.647 20.160 1.026 1.00 69.12 103 PRO A N 1
ATOM 813 C CA . PRO A 1 103 ? -0.687 18.715 0.777 1.00 69.12 103 PRO A CA 1
ATOM 814 C C . PRO A 1 103 ? -0.377 17.882 2.031 1.00 69.12 103 PRO A C 1
ATOM 816 O O . PRO A 1 103 ? -0.999 16.838 2.258 1.00 69.12 103 PRO A O 1
ATOM 819 N N . MET A 1 104 ? 0.520 18.365 2.900 1.00 70.12 104 MET A N 1
ATOM 820 C CA . MET A 1 104 ? 0.764 17.746 4.208 1.00 70.12 104 MET A CA 1
ATOM 821 C C . MET A 1 104 ? -0.463 17.859 5.111 1.00 70.12 104 MET A C 1
ATOM 823 O O . MET A 1 104 ? -0.856 16.877 5.741 1.00 70.12 104 MET A O 1
ATOM 827 N N . LEU A 1 105 ? -1.110 19.027 5.123 1.00 76.31 105 LEU A N 1
ATOM 828 C CA . LEU A 1 105 ? -2.312 19.259 5.908 1.00 76.31 105 LEU A CA 1
ATOM 829 C C . LEU A 1 105 ? -3.454 18.359 5.437 1.00 76.31 105 LEU A C 1
ATOM 831 O O . LEU A 1 105 ? -4.128 17.778 6.270 1.00 76.31 105 LEU A O 1
ATOM 835 N N . LEU A 1 106 ? -3.649 18.176 4.128 1.00 76.25 106 LEU A N 1
ATOM 836 C CA . LEU A 1 106 ? -4.703 17.309 3.595 1.00 76.25 106 LEU A CA 1
ATOM 837 C C . LEU A 1 106 ? -4.476 15.838 3.967 1.00 76.25 106 LEU A C 1
ATOM 839 O O . LEU A 1 106 ? -5.413 15.151 4.368 1.00 76.25 106 LEU A O 1
ATOM 843 N N . THR A 1 107 ? -3.231 15.365 3.896 1.00 75.62 107 THR A N 1
ATOM 844 C CA . THR A 1 107 ? -2.878 13.985 4.265 1.00 75.62 107 THR A CA 1
ATOM 845 C C . THR A 1 107 ? -3.062 13.754 5.765 1.00 75.62 107 THR A C 1
ATOM 847 O O . THR A 1 107 ? -3.707 12.783 6.173 1.00 75.62 107 THR A O 1
ATOM 850 N N . PHE A 1 108 ? -2.598 14.695 6.591 1.00 77.94 108 PHE A N 1
ATOM 851 C CA . PHE A 1 108 ? -2.854 14.705 8.030 1.00 77.94 108 PHE A CA 1
ATOM 852 C C . PHE A 1 108 ? -4.362 14.758 8.316 1.00 77.94 108 PHE A C 1
ATOM 854 O O . PHE A 1 108 ? -4.866 14.005 9.151 1.00 77.94 108 PHE A O 1
ATOM 861 N N . LEU A 1 109 ? -5.105 15.550 7.533 1.00 80.00 109 LEU A N 1
ATOM 862 C CA . LEU A 1 109 ? -6.552 15.707 7.622 1.00 80.00 109 LEU A CA 1
ATOM 863 C C . LEU A 1 109 ? -7.362 14.507 7.073 1.00 80.00 109 LEU A C 1
ATOM 865 O O . LEU A 1 109 ? -8.576 14.416 7.273 1.00 80.00 109 LEU A O 1
ATOM 869 N N . LEU A 1 110 ? -6.734 13.542 6.417 1.00 76.25 110 LEU A N 1
ATOM 870 C CA . LEU A 1 110 ? -7.380 12.277 6.065 1.00 76.25 110 LEU A CA 1
ATOM 871 C C . LEU A 1 110 ? -7.039 11.193 7.087 1.00 76.25 110 LEU A C 1
ATOM 873 O O . LEU A 1 110 ? -7.913 10.409 7.468 1.00 76.25 110 LEU A O 1
ATOM 877 N N . GLN A 1 111 ? -5.807 11.184 7.598 1.00 80.44 111 GLN A N 1
ATOM 878 C CA . GLN A 1 111 ? -5.384 10.222 8.613 1.00 80.44 111 GLN A CA 1
ATOM 879 C C . GLN A 1 111 ? -5.998 10.491 9.997 1.00 80.44 111 GLN A C 1
ATOM 881 O O . GLN A 1 111 ? -6.454 9.546 10.642 1.00 80.44 111 GLN A O 1
ATOM 886 N N . TRP A 1 112 ? -6.127 11.750 10.437 1.00 84.88 112 TRP A N 1
ATOM 887 C CA . TRP A 1 112 ? -6.780 12.074 11.720 1.00 84.88 112 TRP A CA 1
ATOM 888 C C . TRP A 1 112 ? -8.262 11.655 11.759 1.00 84.88 112 TRP A C 1
ATOM 890 O O . TRP A 1 112 ? -8.716 11.183 12.796 1.00 84.88 112 TRP A O 1
ATOM 900 N N . LYS A 1 113 ? -9.007 11.728 10.639 1.00 83.12 113 LYS A N 1
ATOM 901 C CA . LYS A 1 113 ? -10.419 11.301 10.572 1.00 83.12 113 LYS A CA 1
ATOM 902 C C . LYS A 1 113 ? -10.554 9.808 10.854 1.00 83.12 113 LYS A C 1
ATOM 904 O O . LYS A 1 113 ? -11.441 9.403 11.600 1.00 83.12 113 LYS A O 1
ATOM 909 N N . LYS A 1 114 ? -9.651 8.997 10.291 1.00 82.56 114 LYS A N 1
ATOM 910 C CA . LYS A 1 114 ? -9.601 7.550 10.544 1.00 82.56 114 LYS A CA 1
ATOM 911 C C . LYS A 1 114 ? -9.208 7.250 11.995 1.00 82.56 114 LYS A C 1
ATOM 913 O O . LYS A 1 114 ? -9.822 6.392 12.618 1.00 82.56 114 LYS A O 1
ATOM 918 N N . SER A 1 115 ? -8.242 7.991 12.542 1.00 87.50 115 SER A N 1
ATOM 919 C CA . SER A 1 115 ? -7.778 7.819 13.926 1.00 87.50 115 SER A CA 1
ATOM 920 C C . SER A 1 115 ? -8.857 8.165 14.962 1.00 87.50 115 SER A C 1
ATOM 922 O O . SER A 1 115 ? -9.113 7.385 15.879 1.00 87.50 115 SER A O 1
ATOM 924 N N . ILE A 1 116 ? -9.571 9.282 14.775 1.00 87.25 116 ILE A N 1
ATOM 925 C CA . ILE A 1 116 ? -10.675 9.695 15.656 1.00 87.25 116 ILE A CA 1
ATOM 926 C C . ILE A 1 116 ? -11.784 8.642 15.665 1.00 87.25 116 ILE A C 1
ATOM 928 O O . ILE A 1 116 ? -12.284 8.296 16.731 1.00 87.25 116 ILE A O 1
ATOM 932 N N . LEU A 1 117 ? -12.139 8.085 14.505 1.00 87.38 117 LEU A N 1
ATOM 933 C CA . LEU A 1 117 ? -13.187 7.069 14.414 1.00 87.38 117 LEU A CA 1
ATOM 934 C C . LEU A 1 117 ? -12.835 5.804 15.214 1.00 87.38 117 LEU A C 1
ATOM 936 O O . LEU A 1 117 ? -13.683 5.273 15.928 1.00 87.38 117 LEU A O 1
ATOM 940 N N . ILE A 1 118 ? -11.575 5.366 15.165 1.00 89.38 118 ILE A N 1
ATOM 941 C CA . ILE A 1 118 ? -11.086 4.225 15.955 1.00 89.38 118 ILE A CA 1
ATOM 942 C C . ILE A 1 118 ? -11.148 4.531 17.458 1.00 89.38 118 ILE A C 1
ATOM 944 O O . ILE A 1 118 ? -11.624 3.706 18.239 1.00 89.38 118 ILE A O 1
ATOM 948 N N . LEU A 1 119 ? -10.719 5.726 17.868 1.00 87.88 119 LEU A N 1
ATOM 949 C CA . LEU A 1 119 ? -10.702 6.135 19.275 1.00 87.88 119 LEU A CA 1
ATOM 950 C C . LEU A 1 119 ? -12.119 6.273 19.859 1.00 87.88 119 LEU A C 1
ATOM 952 O O . LEU A 1 119 ? -12.368 5.898 21.006 1.00 87.88 119 LEU A O 1
ATOM 956 N N . VAL A 1 120 ? -13.072 6.742 19.053 1.00 89.75 120 VAL A N 1
ATOM 957 C CA . VAL A 1 120 ? -14.493 6.811 19.419 1.00 89.75 120 VAL A CA 1
ATOM 958 C C . VAL A 1 120 ? -15.070 5.408 19.638 1.00 89.75 120 VAL A C 1
ATOM 960 O O . VAL A 1 120 ? -15.739 5.173 20.641 1.00 89.75 120 VAL A O 1
ATOM 963 N N . ILE A 1 121 ? -14.767 4.444 18.766 1.00 89.56 121 ILE A N 1
ATOM 964 C CA . ILE A 1 121 ? -15.233 3.055 18.928 1.00 89.56 121 ILE A CA 1
ATOM 965 C C . ILE A 1 121 ? -14.645 2.425 20.199 1.00 89.56 121 ILE A C 1
ATOM 967 O O . ILE A 1 121 ? -15.376 1.816 20.980 1.00 89.56 121 ILE A O 1
ATOM 971 N N . LEU A 1 122 ? -13.348 2.624 20.450 1.00 89.19 122 LEU A N 1
ATOM 972 C CA . LEU A 1 122 ? -12.651 2.106 21.632 1.00 89.19 122 LEU A CA 1
ATOM 973 C C . LEU A 1 122 ? -13.161 2.677 22.958 1.00 89.19 122 LEU A C 1
ATOM 975 O O . LEU A 1 122 ? -12.965 2.046 23.988 1.00 89.19 122 LEU A O 1
ATOM 979 N N . THR A 1 123 ? -13.801 3.844 22.962 1.00 87.94 123 THR A N 1
ATOM 980 C CA . THR A 1 123 ? -14.319 4.471 24.189 1.00 87.94 123 THR A CA 1
ATOM 981 C C . THR A 1 123 ? -15.812 4.219 24.384 1.00 87.94 123 THR A C 1
ATOM 983 O O . THR A 1 123 ? -16.237 3.863 25.485 1.00 87.94 123 THR A O 1
ATOM 986 N N . ILE A 1 124 ? -16.616 4.331 23.323 1.00 91.44 124 ILE A N 1
ATOM 987 C CA . ILE A 1 124 ? -18.072 4.155 23.400 1.00 91.44 124 ILE A CA 1
ATOM 988 C C . ILE A 1 124 ? -18.445 2.691 23.642 1.00 91.44 124 ILE A C 1
ATOM 990 O O . 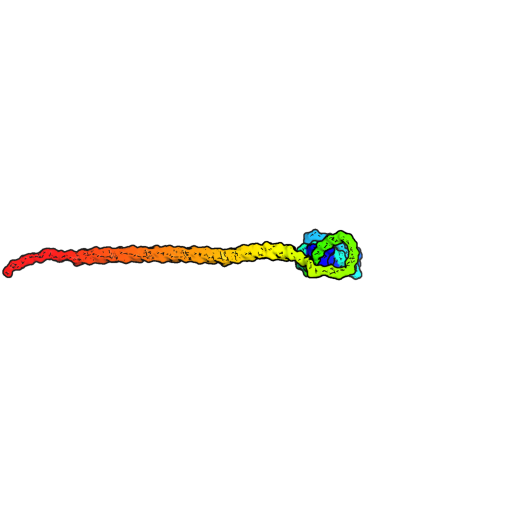ILE A 1 124 ? -19.310 2.418 24.475 1.00 91.44 124 ILE A O 1
ATOM 994 N N . VAL A 1 125 ? -17.806 1.742 22.948 1.00 90.38 125 VAL A N 1
ATOM 995 C CA . VAL A 1 125 ? -18.189 0.323 23.033 1.00 90.38 125 VAL A CA 1
ATOM 996 C C . VAL A 1 125 ? -17.982 -0.239 24.446 1.00 90.38 125 VAL A C 1
ATOM 998 O O . VAL A 1 125 ? -18.938 -0.796 24.992 1.00 90.38 125 VAL A O 1
ATOM 1001 N N . PRO A 1 126 ? -16.823 -0.053 25.111 1.00 90.88 126 PRO A N 1
ATOM 1002 C CA . PRO A 1 126 ? -16.655 -0.516 26.488 1.00 90.88 126 PRO A CA 1
ATOM 1003 C C . PRO A 1 126 ? -17.579 0.206 27.470 1.00 90.88 126 PRO A C 1
ATOM 1005 O O . PRO A 1 126 ? -18.108 -0.426 28.382 1.00 90.88 126 PRO A O 1
ATOM 1008 N N . GLY A 1 127 ? -17.824 1.507 27.263 1.00 89.75 127 GLY A N 1
ATOM 1009 C CA . GLY A 1 127 ? -18.755 2.280 28.086 1.00 89.75 127 GLY A CA 1
ATOM 1010 C C . GLY A 1 127 ? -20.181 1.729 28.025 1.00 89.75 127 GLY A C 1
ATOM 1011 O O . GLY A 1 127 ? -20.812 1.522 29.060 1.00 89.75 127 GLY A O 1
ATOM 1012 N N . ALA A 1 128 ? -20.671 1.407 26.826 1.00 91.31 128 ALA A N 1
ATOM 1013 C CA . ALA A 1 128 ? -21.986 0.801 26.638 1.00 91.31 128 ALA A CA 1
ATOM 1014 C C . ALA A 1 128 ? -22.082 -0.587 27.294 1.00 91.31 128 ALA A C 1
ATOM 1016 O O . ALA A 1 128 ? -23.065 -0.879 27.977 1.00 91.31 128 ALA A O 1
ATOM 1017 N N . ILE A 1 129 ? -21.047 -1.422 27.155 1.00 93.94 129 ILE A N 1
ATOM 1018 C CA . ILE A 1 129 ? -20.988 -2.747 27.796 1.00 93.94 129 ILE A CA 1
ATOM 1019 C C . ILE A 1 129 ? -21.012 -2.615 29.326 1.00 93.94 129 ILE A C 1
ATOM 1021 O O . ILE A 1 129 ? -21.737 -3.347 30.005 1.00 93.94 129 ILE A O 1
ATOM 1025 N N . TYR A 1 130 ? -20.267 -1.659 29.882 1.00 94.19 130 TYR A N 1
ATOM 1026 C CA . TYR A 1 130 ? -20.237 -1.421 31.323 1.00 94.19 130 TYR A CA 1
ATOM 1027 C C . TYR A 1 130 ? -21.605 -0.976 31.861 1.00 94.19 130 TYR A C 1
ATOM 1029 O O . TYR A 1 130 ? -22.078 -1.498 32.869 1.00 94.19 130 TYR A O 1
ATOM 1037 N N . LEU A 1 131 ? -22.295 -0.073 31.158 1.00 91.81 131 LEU A N 1
ATOM 1038 C CA . LEU A 1 131 ? -23.633 0.370 31.559 1.00 91.81 131 LEU A CA 1
ATOM 1039 C C . LEU A 1 131 ? -24.656 -0.771 31.503 1.00 91.81 131 LEU A C 1
ATOM 1041 O O . LEU A 1 131 ? -25.413 -0.954 32.455 1.00 91.81 131 LEU A O 1
ATOM 1045 N N . LEU A 1 132 ? -24.642 -1.581 30.440 1.00 91.94 132 LEU A N 1
ATOM 1046 C CA . LEU A 1 132 ? -25.554 -2.721 30.304 1.00 91.94 132 LEU A CA 1
ATOM 1047 C C . LEU A 1 132 ? -25.330 -3.768 31.401 1.00 91.94 132 LEU A C 1
ATOM 1049 O O . LEU A 1 132 ? -26.291 -4.247 32.004 1.00 91.94 132 LEU A O 1
ATOM 1053 N N . THR A 1 133 ? -24.073 -4.094 31.706 1.00 90.38 133 THR A N 1
ATOM 1054 C CA . THR A 1 133 ? -23.750 -5.054 32.773 1.00 90.38 133 THR A CA 1
ATOM 1055 C C . THR A 1 133 ? -24.155 -4.527 34.153 1.00 90.38 133 THR A C 1
ATOM 1057 O O . THR A 1 133 ? -24.774 -5.262 34.926 1.00 90.38 133 THR A O 1
ATOM 1060 N N . ALA A 1 134 ? -23.922 -3.243 34.442 1.00 92.69 134 ALA A N 1
ATOM 1061 C CA . ALA A 1 134 ? -24.356 -2.604 35.686 1.00 92.69 134 ALA A CA 1
ATOM 1062 C C . ALA A 1 134 ? -25.891 -2.575 35.842 1.00 92.69 134 ALA A C 1
ATOM 1064 O O . ALA A 1 134 ? -26.415 -2.856 36.926 1.00 92.69 134 ALA A O 1
ATOM 1065 N N . SER A 1 135 ? -26.637 -2.289 34.769 1.00 90.88 135 SER A N 1
ATOM 1066 C CA . SER A 1 135 ? -28.107 -2.315 34.784 1.00 90.88 135 SER A CA 1
ATOM 1067 C C . SER A 1 135 ? -28.669 -3.719 35.039 1.00 90.88 135 SER A C 1
ATOM 1069 O O . SER A 1 135 ? -29.609 -3.873 35.818 1.00 90.88 135 SER A O 1
ATOM 1071 N N . ILE A 1 136 ? -28.082 -4.759 34.440 1.00 92.06 136 ILE A N 1
ATOM 1072 C CA . ILE A 1 136 ? -28.523 -6.147 34.654 1.00 92.06 136 ILE A CA 1
ATOM 1073 C C . ILE A 1 136 ? -28.250 -6.589 36.099 1.00 92.06 136 ILE A C 1
ATOM 1075 O O . ILE A 1 136 ? -29.136 -7.151 36.745 1.00 92.06 136 ILE A O 1
ATOM 1079 N N . LEU A 1 137 ? -27.057 -6.303 36.632 1.00 91.31 137 LEU A N 1
ATOM 1080 C CA . LEU A 1 137 ? -26.677 -6.668 38.002 1.00 91.31 137 LEU A CA 1
ATOM 1081 C C . LEU A 1 137 ? -27.566 -5.988 39.048 1.00 91.31 137 LEU A C 1
ATOM 1083 O O . LEU A 1 137 ? -28.080 -6.651 39.951 1.00 91.31 137 LEU A O 1
ATOM 1087 N N . SER A 1 138 ? -27.795 -4.682 38.904 1.00 89.75 138 SER A N 1
ATOM 1088 C CA . SER A 1 138 ? -28.678 -3.932 39.806 1.00 89.75 138 SER A CA 1
ATOM 1089 C C . SER A 1 138 ? -30.128 -4.425 39.736 1.00 89.75 138 SER A C 1
ATOM 1091 O O . SER A 1 138 ? -30.754 -4.630 40.777 1.00 89.75 138 SER A O 1
ATOM 1093 N N . GLY A 1 139 ? -30.646 -4.720 38.539 1.00 88.44 139 GLY A N 1
ATOM 1094 C CA . GLY A 1 139 ? -31.979 -5.302 38.362 1.00 88.44 139 GLY A CA 1
ATOM 1095 C C . GLY A 1 139 ? -32.135 -6.684 39.010 1.00 88.44 139 GLY A C 1
ATOM 1096 O O . GLY A 1 139 ? -33.156 -6.956 39.647 1.00 88.44 139 GLY A O 1
ATOM 1097 N N . MET A 1 140 ? -31.122 -7.548 38.896 1.00 90.38 140 MET A N 1
ATOM 1098 C CA . MET A 1 140 ? -31.112 -8.865 39.544 1.00 90.38 140 MET A CA 1
ATOM 1099 C C . MET A 1 140 ? -31.089 -8.750 41.070 1.00 90.38 140 MET A C 1
ATOM 1101 O O . MET A 1 140 ? -31.880 -9.416 41.737 1.00 90.38 140 MET A O 1
ATOM 1105 N N . LEU A 1 141 ? -30.253 -7.867 41.627 1.00 90.31 141 LEU A N 1
ATOM 1106 C CA . LEU A 1 141 ? -30.185 -7.633 43.073 1.00 90.31 141 LEU A CA 1
ATOM 1107 C C . LEU A 1 141 ? -31.533 -7.177 43.637 1.00 90.31 141 LEU A C 1
ATOM 1109 O O . LEU A 1 141 ? -32.007 -7.755 44.612 1.00 90.31 141 LEU A O 1
ATOM 1113 N N . ILE A 1 142 ? -32.197 -6.217 42.985 1.00 91.06 142 ILE A N 1
ATOM 1114 C CA . ILE A 1 142 ? -33.517 -5.727 43.415 1.00 91.06 142 ILE A CA 1
ATOM 1115 C C . ILE A 1 142 ? -34.549 -6.863 43.424 1.00 91.06 142 ILE A C 1
ATOM 1117 O O . ILE A 1 142 ? -35.306 -7.006 44.389 1.00 91.06 142 ILE A O 1
ATOM 1121 N N . LYS A 1 143 ? -34.572 -7.706 42.382 1.00 88.81 143 LYS A N 1
ATOM 1122 C CA . LYS A 1 143 ? -35.477 -8.864 42.321 1.00 88.81 143 LYS A CA 1
ATOM 1123 C C . LYS A 1 143 ? -35.206 -9.861 43.445 1.00 88.81 143 LYS A C 1
ATOM 1125 O O . LYS A 1 143 ? -36.155 -10.312 44.084 1.00 88.81 143 LYS A O 1
ATOM 1130 N N . VAL A 1 144 ? -33.938 -10.167 43.719 1.00 93.12 144 VAL A N 1
ATOM 1131 C CA . VAL A 1 144 ? -33.541 -11.084 44.799 1.00 93.12 144 VAL A CA 1
ATOM 1132 C C . VAL A 1 144 ? -33.933 -10.521 46.166 1.00 93.12 144 VAL A C 1
ATOM 1134 O O . VAL A 1 144 ? -34.540 -11.231 46.964 1.00 93.12 144 VAL A O 1
ATOM 1137 N N . THR A 1 145 ? -33.672 -9.240 46.438 1.00 92.31 145 THR A N 1
ATOM 1138 C CA . THR A 1 145 ? -34.057 -8.611 47.711 1.00 92.31 145 THR A CA 1
ATOM 1139 C C . THR A 1 145 ? -35.574 -8.610 47.910 1.00 92.31 145 THR A C 1
ATOM 1141 O O . THR A 1 145 ? -36.049 -8.907 49.008 1.00 92.31 145 THR A O 1
ATOM 1144 N N . ASN A 1 146 ? -36.352 -8.340 46.857 1.00 89.38 146 ASN A N 1
ATOM 1145 C CA . ASN 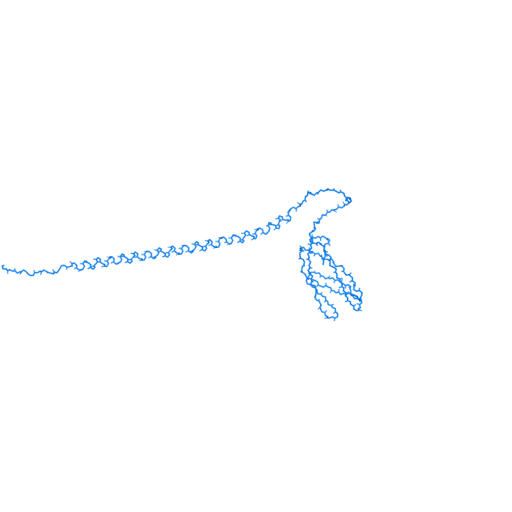A 1 146 ? -37.813 -8.414 46.921 1.00 89.38 146 ASN A CA 1
ATOM 1146 C C . ASN A 1 146 ? -38.307 -9.845 47.165 1.00 89.38 146 ASN A C 1
ATOM 1148 O O . ASN A 1 146 ? -39.212 -10.042 47.974 1.00 89.38 146 ASN A O 1
ATOM 1152 N N . PHE A 1 147 ? -37.689 -10.842 46.531 1.00 92.56 147 PHE A N 1
ATOM 1153 C CA . PHE A 1 147 ? -38.022 -12.247 46.753 1.00 92.56 147 PHE A CA 1
ATOM 1154 C C . PHE A 1 147 ? -37.753 -12.680 48.203 1.00 92.56 147 PHE A C 1
ATOM 1156 O O . PHE A 1 147 ? -38.620 -13.273 48.842 1.00 92.56 147 PHE A O 1
ATOM 1163 N N . ILE A 1 148 ? -36.604 -12.296 48.769 1.00 92.88 148 ILE A N 1
ATOM 1164 C CA . ILE A 1 148 ? -36.268 -12.563 50.176 1.00 92.88 148 ILE A CA 1
ATOM 1165 C C . ILE A 1 148 ? -37.279 -11.895 51.116 1.00 92.88 148 ILE A C 1
ATOM 1167 O O . ILE A 1 148 ? -37.746 -12.528 52.062 1.00 92.88 148 ILE A O 1
ATOM 1171 N N . ARG A 1 149 ? -37.676 -10.642 50.850 1.00 91.94 149 ARG A N 1
ATOM 1172 C CA . ARG A 1 149 ? -38.703 -9.949 51.649 1.00 91.94 149 ARG A CA 1
ATOM 1173 C C . ARG A 1 149 ? -40.039 -10.687 51.640 1.00 91.94 149 ARG A C 1
ATOM 1175 O O . ARG A 1 149 ? -40.649 -10.820 52.697 1.00 91.94 149 ARG A O 1
ATOM 1182 N N . ILE A 1 150 ? -40.473 -11.190 50.484 1.00 92.69 150 ILE A N 1
ATOM 1183 C CA . ILE A 1 150 ? -41.713 -11.971 50.365 1.00 92.69 150 ILE A CA 1
ATOM 1184 C C . ILE A 1 150 ? -41.631 -13.244 51.216 1.00 92.69 150 ILE A C 1
ATOM 1186 O O . ILE A 1 150 ? -42.572 -13.539 51.952 1.00 92.69 150 ILE A O 1
ATOM 1190 N N . ILE A 1 151 ? -40.499 -13.956 51.176 1.00 93.44 151 ILE A N 1
ATOM 1191 C CA . ILE A 1 151 ? -40.289 -15.155 52.001 1.00 93.44 151 ILE A CA 1
ATOM 1192 C C . ILE A 1 151 ? -40.346 -14.809 53.492 1.00 93.44 151 ILE A C 1
ATOM 1194 O O . ILE A 1 151 ? -41.069 -15.469 54.232 1.00 93.44 151 ILE A O 1
ATOM 1198 N N . ILE A 1 152 ? -39.640 -13.764 53.938 1.00 94.00 152 ILE A N 1
ATOM 1199 C CA . ILE A 1 152 ? -39.623 -13.357 55.353 1.00 94.00 152 ILE A CA 1
ATOM 1200 C C . ILE A 1 152 ? -41.037 -13.015 55.841 1.00 94.00 152 ILE A C 1
ATOM 1202 O O . ILE A 1 152 ? -41.449 -13.497 56.895 1.00 94.00 152 ILE A O 1
ATOM 1206 N N . ILE A 1 153 ? -41.803 -12.240 55.065 1.00 92.81 153 ILE A N 1
ATOM 1207 C CA . ILE A 1 153 ? -43.193 -11.891 55.406 1.00 92.81 153 ILE A CA 1
ATOM 1208 C C . ILE A 1 153 ? -44.069 -13.151 55.468 1.00 92.81 153 ILE A C 1
ATOM 1210 O O . ILE A 1 153 ? -44.892 -13.285 56.375 1.00 92.81 153 ILE A O 1
ATOM 1214 N N . GLY A 1 154 ? -43.876 -14.095 54.541 1.00 90.81 154 GLY A N 1
ATOM 1215 C CA . GLY A 1 154 ? -44.569 -15.383 54.541 1.00 90.81 154 GLY A CA 1
ATOM 1216 C C . GLY A 1 154 ? -44.285 -16.198 55.804 1.00 90.81 154 GLY A C 1
ATOM 1217 O O . GLY A 1 154 ? -45.218 -16.637 56.474 1.00 90.81 154 GLY A O 1
ATOM 1218 N N . VAL A 1 155 ? -43.011 -16.332 56.182 1.00 93.06 155 VAL A N 1
ATOM 1219 C CA . VAL A 1 155 ? -42.590 -17.047 57.398 1.00 93.06 155 VAL A CA 1
ATOM 1220 C C . VAL A 1 155 ? -43.159 -16.383 58.652 1.00 93.06 155 VAL A C 1
ATOM 1222 O O . VAL A 1 155 ? -43.692 -17.077 59.514 1.00 93.06 155 VAL A O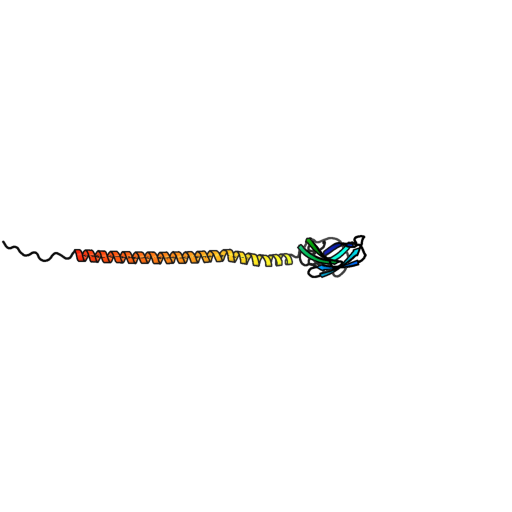 1
ATOM 1225 N N . GLN A 1 156 ? -43.121 -15.050 58.741 1.00 92.69 156 GLN A N 1
ATOM 1226 C CA . GLN A 1 156 ? -43.702 -14.312 59.868 1.00 92.69 156 GLN A CA 1
ATOM 1227 C C . GLN A 1 156 ? -45.209 -14.557 60.003 1.00 92.69 156 GLN A C 1
ATOM 1229 O O . GLN A 1 156 ? -45.695 -14.796 61.109 1.00 92.69 156 GLN A O 1
ATOM 1234 N N . LYS A 1 157 ? -45.951 -14.554 58.887 1.00 91.88 157 LYS A N 1
ATOM 1235 C CA . LYS A 1 157 ? -47.391 -14.845 58.892 1.00 91.88 157 LYS A CA 1
ATOM 1236 C C . LYS A 1 157 ? -47.688 -16.275 59.336 1.00 91.88 157 LYS A C 1
ATOM 1238 O O . LYS A 1 157 ? -48.563 -16.469 60.178 1.00 91.88 157 LYS A O 1
ATOM 1243 N N . VAL A 1 158 ? -46.945 -17.261 58.835 1.00 92.50 158 VAL A N 1
ATOM 1244 C CA . VAL A 1 158 ? -47.114 -18.666 59.242 1.00 92.50 158 VAL A CA 1
ATOM 1245 C C . VAL A 1 158 ? -46.791 -18.846 60.727 1.00 92.50 158 VAL A C 1
ATOM 1247 O O . VAL A 1 158 ? -47.572 -19.463 61.444 1.00 92.50 158 VAL A O 1
ATOM 1250 N N . ALA A 1 159 ? -45.708 -18.240 61.220 1.00 89.75 159 ALA A N 1
ATOM 1251 C CA . ALA A 1 159 ? -45.359 -18.275 62.638 1.00 89.75 159 ALA A CA 1
ATOM 1252 C C . ALA A 1 159 ? -46.455 -17.651 63.522 1.00 89.75 159 ALA A C 1
ATOM 1254 O O . ALA A 1 159 ? -46.820 -18.239 64.538 1.00 89.75 159 ALA A O 1
ATOM 1255 N N . SER A 1 160 ? -47.043 -16.515 63.121 1.00 88.25 160 SER A N 1
ATOM 1256 C CA . SER A 1 160 ? -48.151 -15.900 63.873 1.00 88.25 160 SER A CA 1
ATOM 1257 C C . SER A 1 160 ? -49.416 -16.765 63.918 1.00 88.25 160 SER A C 1
ATOM 1259 O O . SER A 1 160 ? -50.092 -16.801 64.946 1.00 88.25 160 SER A O 1
ATOM 1261 N N . LEU A 1 161 ? -49.713 -17.495 62.836 1.00 87.44 161 LEU A N 1
ATOM 1262 C CA . LEU A 1 161 ? -50.851 -18.417 62.771 1.00 87.44 161 LEU A CA 1
ATOM 1263 C C . LEU A 1 161 ? -50.618 -19.660 63.638 1.00 87.44 161 LEU A C 1
ATOM 1265 O O . LEU A 1 161 ? -51.524 -20.114 64.328 1.00 87.44 161 LEU A O 1
ATOM 1269 N N . LEU A 1 162 ? -49.392 -20.186 63.657 1.00 85.31 162 LEU A N 1
ATOM 1270 C CA . LEU A 1 162 ? -49.038 -21.316 64.517 1.00 85.31 162 LEU A CA 1
ATOM 1271 C C . LEU A 1 162 ? -49.105 -20.950 66.004 1.00 85.31 162 LEU A C 1
ATOM 1273 O O . LEU A 1 162 ? -49.612 -21.741 66.793 1.00 85.31 162 LEU A O 1
ATOM 1277 N N . ILE A 1 163 ? -48.651 -19.752 66.389 1.00 85.06 163 ILE A N 1
ATOM 1278 C CA . ILE A 1 163 ? -48.746 -19.279 67.779 1.00 85.06 163 ILE A CA 1
ATOM 1279 C C . ILE A 1 163 ? -50.211 -19.114 68.204 1.00 85.06 163 ILE A C 1
ATOM 1281 O O . ILE A 1 163 ? -50.562 -19.500 69.315 1.00 85.06 163 ILE A O 1
ATOM 1285 N N . THR A 1 164 ? -51.075 -18.584 67.331 1.00 82.69 164 THR A N 1
ATOM 1286 C CA . THR A 1 164 ? -52.506 -18.422 67.647 1.00 82.69 164 THR A CA 1
ATOM 1287 C C . THR A 1 164 ? -53.220 -19.765 67.785 1.00 82.69 164 THR A C 1
ATOM 1289 O O . THR A 1 164 ? -53.928 -19.958 68.769 1.00 82.69 164 THR A O 1
ATOM 1292 N N . LEU A 1 165 ? -52.963 -20.727 66.892 1.00 80.38 165 LEU A N 1
ATOM 1293 C CA . LEU A 1 165 ? -53.510 -22.088 67.005 1.00 80.38 165 LEU A CA 1
ATOM 1294 C C . LEU A 1 165 ? -52.997 -22.835 68.245 1.00 80.38 165 LEU A C 1
ATOM 1296 O O . LEU A 1 165 ? -53.742 -23.587 68.864 1.00 80.38 165 LEU A O 1
ATOM 1300 N N . ALA A 1 166 ? -51.738 -22.621 68.636 1.00 77.81 166 ALA A N 1
ATOM 1301 C CA . ALA A 1 166 ? -51.181 -23.211 69.852 1.00 77.81 166 ALA A CA 1
ATOM 1302 C C . ALA A 1 166 ? -51.731 -22.573 71.142 1.00 77.81 166 ALA A C 1
ATOM 1304 O O . ALA A 1 166 ? -51.615 -23.170 72.209 1.00 77.81 166 ALA A O 1
ATOM 1305 N N . SER A 1 167 ? -52.310 -21.371 71.057 1.00 75.44 167 SER A N 1
ATOM 1306 C CA . SER A 1 167 ? -52.863 -20.644 72.206 1.00 75.44 167 SER A CA 1
ATOM 1307 C C . SER A 1 167 ? -54.336 -20.939 72.497 1.00 75.44 167 SER A C 1
ATOM 1309 O O . SER A 1 167 ? -54.888 -20.339 73.418 1.00 75.44 167 SER A O 1
ATOM 1311 N N . GLU A 1 168 ? -54.979 -21.843 71.749 1.00 72.38 168 GLU A N 1
ATOM 1312 C CA . GLU A 1 168 ? -56.370 -22.219 72.010 1.00 72.38 168 GLU A CA 1
ATOM 1313 C C . GLU A 1 168 ? -56.474 -22.912 73.386 1.00 72.38 168 GLU A C 1
ATOM 1315 O O . GLU A 1 168 ? -55.864 -23.968 73.592 1.00 72.38 168 GLU A O 1
ATOM 1320 N N . PRO A 1 169 ? -57.171 -22.313 74.374 1.00 62.25 169 PRO A N 1
ATOM 1321 C CA . PRO A 1 169 ? -57.176 -22.825 75.735 1.00 62.25 169 PRO A CA 1
ATOM 1322 C C . PRO A 1 169 ? -57.906 -24.167 75.800 1.00 62.25 169 PRO A C 1
ATOM 1324 O O . PRO A 1 169 ? -59.012 -24.324 75.280 1.00 62.25 169 PRO A O 1
ATOM 1327 N N . ALA A 1 170 ? -57.271 -25.126 76.478 1.00 59.62 170 ALA A N 1
ATOM 1328 C CA . ALA A 1 170 ? -57.863 -26.411 76.814 1.00 59.62 170 ALA A CA 1
ATOM 1329 C C . ALA A 1 170 ? -59.244 -26.200 77.455 1.00 59.62 170 ALA A C 1
ATOM 1331 O O . ALA A 1 170 ? -59.402 -25.367 78.349 1.00 59.62 170 ALA A O 1
ATOM 1332 N N . GLY A 1 171 ? -60.230 -26.933 76.933 1.00 67.25 171 GLY A N 1
ATOM 1333 C CA . GLY A 1 171 ? -61.645 -26.797 77.256 1.00 67.25 171 GLY A CA 1
ATOM 1334 C C . GLY A 1 171 ? -61.984 -26.859 78.754 1.00 67.25 171 GLY A C 1
ATOM 1335 O O . GLY A 1 171 ? -61.157 -27.249 79.581 1.00 67.25 171 GLY A O 1
ATOM 1336 N N . PRO A 1 172 ? -63.221 -26.467 79.104 1.00 61.47 172 PRO A N 1
ATOM 1337 C CA . PRO A 1 172 ? -63.636 -26.195 80.475 1.00 61.47 172 PRO A CA 1
ATOM 1338 C C . PRO A 1 172 ? -63.394 -27.400 81.390 1.00 61.47 172 PRO A C 1
ATOM 1340 O O . PRO A 1 172 ? -63.880 -28.502 81.131 1.00 61.47 172 PRO A O 1
ATOM 1343 N N . GLN A 1 173 ? -62.644 -27.172 82.472 1.00 63.69 173 GLN A N 1
ATOM 1344 C CA . GLN A 1 173 ? -62.467 -28.161 83.530 1.00 63.69 173 GLN A CA 1
ATOM 1345 C C . GLN A 1 173 ? -63.812 -28.406 84.233 1.00 63.69 173 GLN A C 1
ATOM 1347 O O . GLN A 1 173 ? -64.510 -27.440 84.555 1.00 63.69 173 GLN A O 1
ATOM 1352 N N . PRO A 1 174 ? -64.194 -29.673 84.480 1.00 59.50 174 PRO A N 1
ATOM 1353 C CA . PRO A 1 174 ? -65.405 -29.977 85.224 1.00 59.50 174 PRO A CA 1
ATOM 1354 C C . PRO A 1 174 ? -65.253 -29.502 86.672 1.00 59.50 174 PRO A C 1
ATOM 1356 O O . PRO A 1 174 ? -64.247 -29.777 87.328 1.00 59.50 174 PRO A O 1
ATOM 1359 N N . ALA A 1 175 ? -66.262 -28.772 87.144 1.00 59.22 175 ALA A N 1
ATOM 1360 C CA . ALA A 1 175 ? -66.380 -28.342 88.528 1.00 59.22 175 ALA A CA 1
ATOM 1361 C C . ALA A 1 175 ? -66.399 -29.567 89.453 1.00 59.22 175 ALA A C 1
ATOM 1363 O O . ALA A 1 175 ? -67.209 -30.476 89.268 1.00 59.22 175 ALA A O 1
ATOM 1364 N N . VAL A 1 176 ? -65.494 -29.590 90.430 1.00 60.47 176 VAL A N 1
ATOM 1365 C CA . VAL A 1 176 ? -65.523 -30.545 91.538 1.00 60.47 176 VAL A CA 1
ATOM 1366 C C . VAL A 1 176 ? -66.062 -29.791 92.745 1.00 60.47 176 VAL A C 1
ATOM 1368 O O . VAL A 1 176 ? -65.371 -28.945 93.309 1.00 60.47 176 VAL A O 1
ATOM 1371 N N . ASP A 1 177 ? -67.317 -30.082 93.080 1.00 60.84 177 ASP A N 1
ATOM 1372 C CA . ASP A 1 177 ? -67.920 -29.771 94.373 1.00 60.84 177 ASP A CA 1
ATOM 1373 C C . ASP A 1 177 ? -67.213 -30.581 95.469 1.00 60.84 177 ASP A C 1
ATOM 1375 O O . ASP A 1 177 ? -66.989 -31.779 95.273 1.00 60.84 177 ASP A O 1
ATOM 1379 N N . ILE A 1 178 ? -66.866 -29.920 96.583 1.00 56.53 178 ILE A N 1
ATOM 1380 C CA . ILE A 1 178 ? -67.009 -30.321 98.006 1.00 56.53 178 ILE A CA 1
ATOM 1381 C C . ILE A 1 178 ? -66.374 -29.233 98.884 1.00 56.53 178 ILE A C 1
ATOM 1383 O O . ILE A 1 178 ? -65.176 -28.924 98.690 1.00 56.53 178 ILE A O 1
#

Radius of gyration: 44.73 Å; chains: 1; bounding box: 95×64×129 Å

pLDDT: mean 82.21, std 14.59, range [37.41, 95.69]

Sequence (178 aa):
MTGCYSCHEGATLRLKCMSTIDSWISLQCEQETFLIECAPWEPMNELRHNTQVAIFKGLCKTTCAGTTEEVDIHASLNWKAEIETMSEERVSRTDSRNIDWKPMLLTFLLQWKKSILILVILTIVPGAIYLLTASILSGMLIKVTNFIRIIIIGVQKVASLLITLASEPAGPQPAVDI